Protein AF-A0A9W6ZQ63-F1 (afdb_monomer)

pLDDT: mean 90.58, std 13.17, range [37.88, 98.62]

Sequence (124 aa):
MSRPGLPPIRLSCFGGKLEAHDTSPESGLLRELNEELNWQPNCAPTRAVDLYVDNELIAYFYSSADASPSTDFTYESDRGRHGEWMHLDDALKDERTSNWHKSVLEVWKSGGDRADYVTPPENT

Radius of gyration: 15.57 Å; Cα contacts (8 Å, |Δi|>4): 149; chains: 1; bounding box: 33×44×45 Å

Secondary structure (DSSP, 8-state):
-PPTTSPPP-B--S--PPPTT-SSHHHHHHHHHHHHHS---SSPPEEEEEEEETTEEEEEEEE-SS--TTS-----GGGT-------HHHHHH-TTB-HHHHHHHHHHHHT-SEEEE-PPPP--

Organism: NCBI:txid1606541

Structure (mmCIF, N/CA/C/O backbone):
data_AF-A0A9W6ZQ63-F1
#
_entry.id   AF-A0A9W6ZQ63-F1
#
loop_
_atom_site.group_PDB
_atom_site.id
_atom_site.type_symbol
_atom_site.label_atom_id
_atom_site.label_alt_id
_atom_site.label_comp_id
_atom_site.label_asym_id
_atom_site.label_entity_id
_atom_site.label_seq_id
_atom_site.pdbx_PDB_ins_code
_atom_site.Cartn_x
_atom_site.Cartn_y
_atom_site.Cartn_z
_atom_site.occupancy
_atom_site.B_iso_or_equiv
_atom_site.auth_seq_id
_atom_site.auth_comp_id
_atom_site.auth_asym_id
_atom_site.auth_atom_id
_atom_site.pdbx_PDB_model_num
ATOM 1 N N . MET A 1 1 ? 3.738 -29.730 -0.605 1.00 37.88 1 MET A N 1
ATOM 2 C CA . MET A 1 1 ? 4.148 -30.284 0.705 1.00 37.88 1 MET A CA 1
ATOM 3 C C . MET A 1 1 ? 4.469 -29.116 1.621 1.00 37.88 1 MET A C 1
ATOM 5 O O . MET A 1 1 ? 5.432 -28.410 1.352 1.00 37.88 1 MET A O 1
ATOM 9 N N . SER A 1 2 ? 3.648 -28.869 2.639 1.00 40.47 2 SER A N 1
ATOM 10 C CA . SER A 1 2 ? 3.888 -27.804 3.619 1.00 40.47 2 SER A CA 1
ATOM 11 C C . SER A 1 2 ? 4.990 -28.247 4.581 1.00 40.47 2 SER A C 1
ATOM 13 O O . SER A 1 2 ? 4.891 -29.324 5.167 1.00 40.47 2 SER A O 1
ATOM 15 N N . ARG A 1 3 ? 6.063 -27.460 4.716 1.00 41.31 3 ARG A N 1
ATOM 16 C CA . ARG A 1 3 ? 7.117 -27.721 5.706 1.00 41.31 3 ARG A CA 1
ATOM 17 C C . ARG A 1 3 ? 6.586 -27.340 7.098 1.00 41.31 3 ARG A C 1
ATOM 19 O O . ARG A 1 3 ? 6.215 -26.181 7.276 1.00 41.31 3 ARG A O 1
ATOM 26 N N . PRO A 1 4 ? 6.522 -28.263 8.072 1.00 44.94 4 PRO A N 1
ATOM 27 C CA . PRO A 1 4 ? 6.096 -27.926 9.427 1.00 44.94 4 PRO A CA 1
ATOM 28 C C . PRO A 1 4 ? 7.132 -27.016 10.108 1.00 44.94 4 PRO A C 1
ATOM 30 O O . PRO A 1 4 ? 8.329 -27.288 10.036 1.00 44.94 4 PRO A O 1
ATOM 33 N N . GLY A 1 5 ? 6.668 -25.950 10.769 1.00 58.00 5 GLY A N 1
ATOM 34 C CA . GLY A 1 5 ? 7.483 -25.108 11.658 1.00 58.00 5 GLY A CA 1
ATOM 35 C C . GLY A 1 5 ? 7.842 -23.705 11.155 1.00 58.00 5 GLY A C 1
ATOM 36 O O . GLY A 1 5 ? 8.449 -22.951 11.909 1.00 58.00 5 GLY A O 1
ATOM 37 N N . LEU A 1 6 ? 7.465 -23.323 9.931 1.00 53.16 6 LEU A N 1
ATOM 38 C CA . LEU A 1 6 ? 7.564 -21.922 9.508 1.00 53.16 6 LEU A CA 1
ATOM 39 C C . LEU A 1 6 ? 6.304 -21.159 9.939 1.00 53.16 6 LEU A C 1
ATOM 41 O O . LEU A 1 6 ? 5.205 -21.710 9.820 1.00 53.16 6 LEU A O 1
ATOM 45 N N . PRO A 1 7 ? 6.439 -19.917 10.443 1.00 57.84 7 PRO A N 1
ATOM 46 C CA . PRO A 1 7 ? 5.282 -19.081 10.720 1.00 57.84 7 PRO A CA 1
ATOM 47 C C . PRO A 1 7 ? 4.435 -18.933 9.446 1.00 57.84 7 PRO A C 1
ATOM 49 O O . PRO A 1 7 ? 4.981 -18.959 8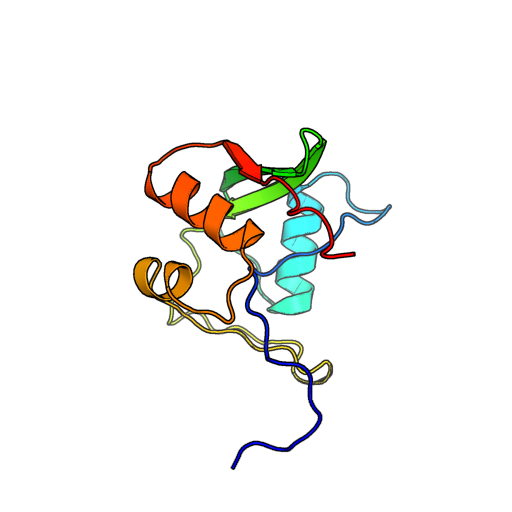.338 1.00 57.84 7 PRO A O 1
ATOM 52 N N . PRO A 1 8 ? 3.104 -18.808 9.581 1.00 67.62 8 PRO A N 1
ATOM 53 C CA . PRO A 1 8 ? 2.236 -18.626 8.429 1.00 67.62 8 PRO A CA 1
ATOM 54 C C . PRO A 1 8 ? 2.675 -17.390 7.641 1.00 67.62 8 PRO A C 1
ATOM 56 O O . PRO A 1 8 ? 2.975 -16.348 8.227 1.00 67.62 8 PRO A O 1
ATOM 59 N N . ILE A 1 9 ? 2.708 -17.515 6.313 1.00 79.50 9 ILE A N 1
ATOM 60 C CA . ILE A 1 9 ? 2.988 -16.392 5.417 1.00 79.50 9 ILE A CA 1
ATOM 61 C C . ILE A 1 9 ? 1.930 -15.319 5.683 1.00 79.50 9 ILE A C 1
ATOM 63 O O . ILE A 1 9 ? 0.731 -15.597 5.627 1.00 79.50 9 ILE A O 1
ATOM 67 N N . ARG A 1 10 ? 2.380 -14.105 5.998 1.00 88.25 10 ARG A N 1
ATOM 68 C CA . ARG A 1 10 ? 1.531 -12.921 6.137 1.00 88.25 10 ARG A CA 1
ATOM 69 C C . ARG A 1 10 ? 1.736 -12.037 4.919 1.00 88.25 10 ARG A C 1
ATOM 71 O O . ARG A 1 10 ? 2.875 -11.814 4.523 1.00 88.25 10 ARG A O 1
ATOM 78 N N . LEU A 1 11 ? 0.639 -11.551 4.351 1.00 91.94 11 LEU A N 1
ATOM 79 C CA . LEU A 1 11 ? 0.657 -10.590 3.257 1.00 91.94 11 LEU A CA 1
ATOM 80 C C . LEU A 1 11 ? 0.510 -9.172 3.813 1.00 91.94 11 LEU A C 1
ATOM 82 O O . LEU A 1 11 ? -0.339 -8.910 4.672 1.00 91.94 11 LEU A O 1
ATOM 86 N N . SER A 1 12 ? 1.337 -8.275 3.291 1.00 92.25 12 SER A N 1
ATOM 87 C CA . SER A 1 12 ? 1.316 -6.833 3.525 1.00 92.25 12 SER A CA 1
ATOM 88 C C . SER A 1 12 ? 1.613 -6.106 2.217 1.00 92.25 12 SER A C 1
ATOM 90 O O . SER A 1 12 ? 2.140 -6.699 1.275 1.00 92.25 12 SER A O 1
ATOM 92 N N . CYS A 1 13 ? 1.287 -4.819 2.159 1.00 94.38 13 CYS A N 1
ATOM 93 C CA . CYS A 1 13 ? 1.792 -3.950 1.105 1.00 94.38 13 CYS A CA 1
ATOM 94 C C . CYS A 1 13 ? 3.312 -3.766 1.263 1.00 94.38 13 CYS A C 1
ATOM 96 O O . CYS A 1 13 ? 3.844 -3.917 2.366 1.00 94.38 13 CYS A O 1
ATOM 98 N N . PHE A 1 14 ? 3.991 -3.443 0.161 1.00 94.12 14 PHE A N 1
ATOM 99 C CA . PHE A 1 14 ? 5.403 -3.051 0.170 1.00 94.12 14 PHE A CA 1
ATOM 100 C C . PHE A 1 14 ? 5.592 -1.698 0.853 1.00 94.12 14 PHE A C 1
ATOM 102 O O . PHE A 1 14 ? 4.717 -0.829 0.763 1.00 94.12 14 PHE A O 1
ATOM 109 N N . GLY A 1 15 ? 6.736 -1.527 1.510 1.00 94.06 15 GLY A N 1
ATOM 110 C CA . GLY A 1 15 ? 7.053 -0.343 2.297 1.00 94.06 15 GLY A CA 1
ATOM 111 C C . GLY A 1 15 ? 7.599 -0.674 3.683 1.00 94.06 15 GLY A C 1
ATOM 112 O O . GLY A 1 15 ? 7.564 -1.810 4.157 1.00 94.06 15 GLY A O 1
ATOM 113 N N . GLY A 1 16 ? 8.059 0.366 4.371 1.00 94.06 16 GLY A N 1
ATOM 114 C CA . GLY A 1 16 ? 8.769 0.218 5.631 1.00 94.06 16 GLY A CA 1
ATOM 115 C C . GLY A 1 16 ? 8.708 1.456 6.510 1.00 94.06 16 GLY A C 1
ATOM 116 O O . GLY A 1 16 ? 7.879 2.352 6.335 1.00 94.06 16 GLY A O 1
ATOM 117 N N . LYS A 1 17 ? 9.568 1.465 7.528 1.00 96.25 17 LYS A N 1
ATOM 118 C CA . LYS A 1 17 ? 9.673 2.586 8.464 1.00 96.25 17 LYS A CA 1
ATOM 119 C C . LYS A 1 17 ? 10.472 3.709 7.821 1.00 96.25 17 LYS A C 1
ATOM 121 O O . LYS A 1 17 ? 11.413 3.456 7.079 1.00 96.25 17 LYS A O 1
ATOM 126 N N . LEU A 1 18 ? 10.141 4.943 8.190 1.00 96.56 18 LEU A N 1
ATOM 127 C CA . LEU A 1 18 ? 11.001 6.073 7.868 1.00 96.56 18 LEU A CA 1
ATOM 128 C C . LEU A 1 18 ? 12.322 5.951 8.622 1.00 96.56 18 LEU A C 1
ATOM 130 O O . LEU A 1 18 ? 12.349 5.658 9.822 1.00 96.56 18 LEU A O 1
ATOM 134 N N . GLU A 1 19 ? 13.404 6.206 7.907 1.00 97.00 19 GLU A N 1
ATOM 135 C CA . GLU A 1 19 ? 14.748 6.276 8.444 1.00 97.00 19 GLU A CA 1
ATOM 136 C C . GLU A 1 19 ? 15.174 7.724 8.694 1.00 97.00 19 GLU A C 1
ATOM 138 O O . GLU A 1 19 ? 14.606 8.674 8.165 1.00 97.00 19 GLU A O 1
ATOM 143 N N . ALA A 1 20 ? 16.219 7.914 9.506 1.00 96.94 20 ALA A N 1
ATOM 144 C CA . ALA A 1 20 ? 16.692 9.247 9.896 1.00 96.94 20 ALA A CA 1
ATOM 145 C C . ALA A 1 20 ? 17.170 10.112 8.714 1.00 96.94 20 ALA A C 1
ATOM 147 O O . ALA A 1 20 ? 17.277 11.329 8.850 1.00 96.94 20 ALA A O 1
ATOM 148 N N . HIS A 1 21 ? 17.504 9.480 7.588 1.00 95.44 21 HIS A N 1
ATOM 149 C CA . HIS A 1 21 ? 17.945 10.155 6.374 1.00 95.44 21 HIS A CA 1
ATOM 150 C C . HIS A 1 21 ? 16.801 10.423 5.382 1.00 95.44 21 HIS A C 1
ATOM 152 O O . HIS A 1 21 ? 17.025 11.117 4.389 1.00 95.44 21 HIS A O 1
ATOM 158 N N . ASP A 1 22 ? 15.593 9.912 5.643 1.00 97.00 22 ASP A N 1
ATOM 159 C CA . ASP A 1 22 ? 14.414 10.214 4.839 1.00 97.00 22 ASP A CA 1
ATOM 160 C C . ASP A 1 22 ? 13.964 11.654 5.125 1.00 97.00 22 ASP A C 1
ATOM 162 O O . ASP A 1 22 ? 13.775 12.062 6.273 1.00 97.00 22 ASP A O 1
ATOM 166 N N . THR A 1 23 ? 13.805 12.455 4.073 1.00 96.94 23 THR A N 1
ATOM 167 C CA . THR A 1 23 ? 13.415 13.868 4.184 1.00 96.94 23 THR A CA 1
ATOM 168 C C . THR A 1 23 ? 11.902 14.057 4.196 1.00 96.94 23 THR A C 1
ATOM 170 O O . THR A 1 23 ? 11.421 15.100 4.645 1.00 96.94 23 THR A O 1
ATOM 173 N N . SER A 1 24 ? 11.144 13.061 3.731 1.00 96.44 24 SER A N 1
ATOM 174 C CA . SER A 1 24 ? 9.686 13.016 3.806 1.00 96.44 24 SER A CA 1
ATOM 175 C C . SER A 1 24 ? 9.167 11.569 3.783 1.00 96.44 24 SER A C 1
ATOM 177 O O . SER A 1 24 ? 9.913 10.643 3.452 1.00 96.44 24 SER A O 1
ATOM 179 N N . PRO A 1 25 ? 7.879 11.335 4.096 1.00 96.94 25 PRO A N 1
ATOM 180 C CA . PRO A 1 25 ? 7.261 10.027 3.904 1.00 96.94 25 PRO A CA 1
ATOM 181 C C . PRO A 1 25 ? 7.390 9.476 2.478 1.00 96.94 25 PRO A C 1
ATOM 183 O O . PRO A 1 25 ? 7.611 8.284 2.289 1.00 96.94 25 PRO A O 1
ATOM 186 N N . GLU A 1 26 ? 7.287 10.344 1.475 1.00 96.88 26 GLU A N 1
ATOM 187 C CA . GLU A 1 26 ? 7.430 9.993 0.065 1.00 96.88 26 GLU A CA 1
ATOM 188 C C . GLU A 1 26 ? 8.864 9.583 -0.278 1.00 96.88 26 GLU A C 1
ATOM 190 O O . GLU A 1 26 ? 9.049 8.642 -1.048 1.00 96.88 26 GLU A O 1
ATOM 195 N N . SER A 1 27 ? 9.886 10.231 0.300 1.00 96.62 27 SER A N 1
ATOM 196 C CA . SER A 1 27 ? 11.274 9.803 0.078 1.00 96.62 27 SER A CA 1
ATOM 197 C C . SER A 1 27 ? 11.523 8.412 0.660 1.00 96.62 27 SER A C 1
ATOM 199 O O . SER A 1 27 ? 12.135 7.583 -0.010 1.00 96.62 27 SER A O 1
ATOM 201 N N . GLY A 1 28 ? 10.987 8.144 1.857 1.00 97.75 28 GLY A N 1
ATOM 202 C CA . GLY A 1 28 ? 11.050 6.820 2.477 1.00 97.75 28 GLY A CA 1
ATOM 203 C C . GLY A 1 28 ? 10.332 5.762 1.643 1.00 97.75 28 GLY A C 1
ATOM 204 O O . GLY A 1 28 ? 10.893 4.703 1.385 1.00 97.75 28 GLY A O 1
ATOM 205 N N . LEU A 1 29 ? 9.138 6.069 1.122 1.00 97.62 29 LEU A N 1
ATO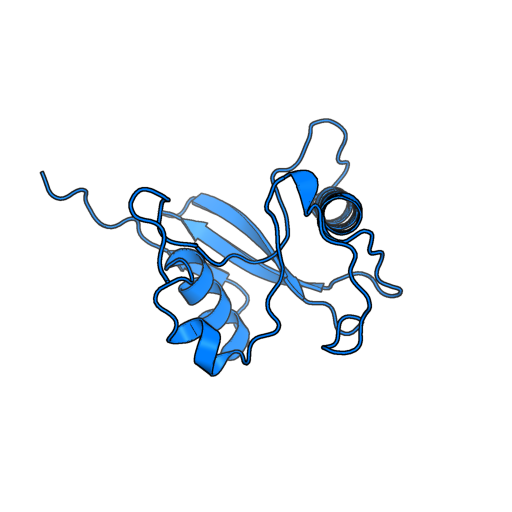M 206 C CA . LEU A 1 29 ? 8.431 5.175 0.201 1.00 97.62 29 LEU A CA 1
ATOM 207 C C . LEU A 1 29 ? 9.277 4.848 -1.037 1.00 97.62 29 LEU A C 1
ATOM 209 O O . LEU A 1 29 ? 9.405 3.682 -1.393 1.00 97.62 29 LEU A O 1
ATOM 213 N N . LEU A 1 30 ? 9.846 5.854 -1.706 1.00 97.00 30 LEU A N 1
ATOM 214 C CA . LEU A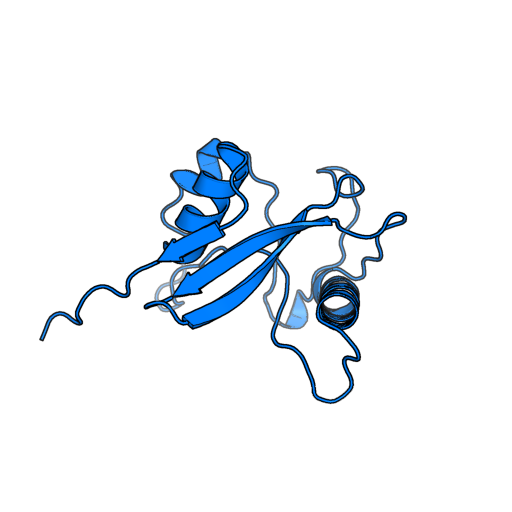 1 30 ? 10.641 5.636 -2.920 1.00 97.00 30 LEU A CA 1
ATOM 215 C C . LEU A 1 30 ? 11.909 4.819 -2.644 1.00 97.00 30 LEU A C 1
ATOM 217 O O . LEU A 1 30 ? 12.281 3.988 -3.473 1.00 97.00 30 LEU A O 1
ATOM 221 N N . ARG A 1 31 ? 12.547 5.018 -1.483 1.00 97.19 31 ARG A N 1
ATOM 222 C CA . ARG A 1 31 ? 13.669 4.188 -1.029 1.00 97.19 31 ARG A CA 1
ATOM 223 C C . ARG A 1 31 ? 13.239 2.733 -0.852 1.00 97.19 31 ARG A C 1
ATOM 225 O O . ARG A 1 31 ? 13.856 1.860 -1.450 1.00 97.19 31 ARG A O 1
ATOM 232 N N . GLU A 1 32 ? 12.168 2.481 -0.103 1.00 96.44 32 GLU A N 1
ATOM 233 C CA . GLU A 1 32 ? 11.660 1.124 0.153 1.00 96.44 32 GLU A CA 1
ATOM 234 C C . GLU A 1 32 ? 11.241 0.419 -1.146 1.00 96.44 32 GLU A C 1
ATOM 236 O O . GLU A 1 32 ? 11.590 -0.735 -1.358 1.00 96.44 32 GLU A O 1
ATOM 241 N N . LEU A 1 33 ? 10.566 1.108 -2.075 1.00 95.62 33 LEU A N 1
ATOM 242 C CA . LEU A 1 33 ? 10.232 0.535 -3.387 1.00 95.62 33 LEU A CA 1
ATOM 243 C C . LEU A 1 33 ? 11.493 0.152 -4.179 1.00 95.62 33 LEU A C 1
ATOM 245 O O . LEU A 1 33 ? 11.531 -0.893 -4.829 1.00 95.62 33 LEU A O 1
ATOM 249 N N . ASN A 1 34 ? 12.549 0.962 -4.105 1.00 95.19 34 ASN A N 1
ATOM 250 C CA . ASN A 1 34 ? 13.816 0.644 -4.749 1.00 95.19 34 ASN A CA 1
ATOM 251 C C . ASN A 1 34 ? 14.533 -0.534 -4.063 1.00 95.19 34 ASN A C 1
ATOM 253 O O . ASN A 1 34 ? 15.089 -1.385 -4.745 1.00 95.19 34 ASN A O 1
ATOM 257 N N . GLU A 1 35 ? 14.526 -0.606 -2.735 1.00 93.75 35 GLU A N 1
ATOM 258 C CA . GLU A 1 35 ? 15.172 -1.684 -1.974 1.00 93.75 35 GLU A CA 1
ATOM 259 C C . GLU A 1 35 ? 14.431 -3.019 -2.113 1.00 93.75 35 GLU A C 1
ATOM 261 O O . GLU A 1 35 ? 15.053 -4.045 -2.380 1.00 93.75 35 GLU A O 1
ATOM 266 N N . GLU A 1 36 ? 13.105 -3.010 -1.967 1.00 94.19 36 GLU A N 1
ATOM 267 C CA . GLU A 1 36 ? 12.284 -4.222 -1.910 1.00 94.19 36 GLU A CA 1
ATOM 268 C C . GLU A 1 36 ? 11.916 -4.774 -3.290 1.00 94.19 36 GLU A C 1
ATOM 270 O O . GLU A 1 36 ? 11.691 -5.981 -3.412 1.00 94.19 36 GLU A O 1
ATOM 275 N N . LEU A 1 37 ? 11.819 -3.907 -4.307 1.00 94.50 37 LEU A N 1
ATOM 276 C CA . LEU A 1 37 ? 11.321 -4.252 -5.646 1.00 94.50 37 LEU A CA 1
ATOM 277 C C . LEU A 1 37 ? 12.307 -3.936 -6.777 1.00 94.50 37 LEU A C 1
ATOM 279 O O . LEU A 1 37 ? 12.007 -4.257 -7.933 1.00 94.50 37 LEU A O 1
ATOM 283 N N . ASN A 1 38 ? 13.438 -3.278 -6.480 1.00 94.88 38 ASN A N 1
ATOM 284 C CA . ASN A 1 38 ? 14.318 -2.672 -7.486 1.00 94.88 38 ASN A CA 1
ATOM 285 C C . ASN A 1 38 ? 13.533 -1.794 -8.475 1.00 94.88 38 ASN A C 1
ATOM 287 O O . ASN A 1 38 ? 13.746 -1.842 -9.688 1.00 94.88 38 ASN A O 1
ATOM 291 N N . TRP A 1 39 ? 12.559 -1.044 -7.955 1.00 95.50 39 TRP A N 1
ATOM 292 C CA . TRP A 1 39 ? 11.601 -0.321 -8.774 1.00 95.50 39 TRP A CA 1
ATOM 293 C C . TRP A 1 39 ? 11.526 1.156 -8.419 1.00 95.50 39 TRP A C 1
ATOM 295 O O . TRP A 1 39 ? 11.495 1.541 -7.253 1.00 95.50 39 TRP A O 1
ATOM 305 N N . GLN A 1 40 ? 11.428 1.976 -9.463 1.00 95.06 40 GLN A N 1
ATOM 306 C CA . GLN A 1 40 ? 11.157 3.401 -9.366 1.00 95.06 40 GLN A CA 1
ATOM 307 C C . GLN A 1 40 ? 9.973 3.728 -10.281 1.00 95.06 40 GLN A C 1
ATOM 309 O O . GLN A 1 40 ? 10.036 3.438 -11.480 1.00 95.06 40 GLN A O 1
ATOM 314 N N . PRO A 1 41 ? 8.883 4.300 -9.747 1.00 94.25 41 PRO A N 1
ATOM 315 C CA . PRO A 1 41 ? 7.756 4.709 -10.569 1.00 94.25 41 PRO A CA 1
ATOM 316 C C . PRO A 1 41 ? 8.126 5.932 -11.426 1.00 94.25 41 PRO A C 1
ATOM 318 O O . PRO A 1 41 ? 8.938 6.766 -11.023 1.00 94.25 41 PRO A O 1
ATOM 321 N N . ASN A 1 42 ? 7.512 6.062 -12.603 1.00 94.19 42 ASN A N 1
ATOM 322 C CA . ASN A 1 42 ? 7.718 7.213 -13.490 1.00 94.19 42 ASN A CA 1
ATOM 323 C C . ASN A 1 42 ? 6.963 8.454 -12.988 1.00 94.19 42 ASN A C 1
ATOM 325 O O . ASN A 1 42 ? 7.386 9.591 -13.202 1.00 94.19 42 ASN A O 1
ATOM 329 N N . CYS A 1 43 ? 5.828 8.236 -12.334 1.00 93.38 43 CYS A N 1
ATOM 330 C CA . CYS A 1 43 ? 4.991 9.223 -11.682 1.00 93.38 43 CYS A CA 1
ATOM 331 C C . CYS A 1 43 ? 5.016 9.008 -10.168 1.00 93.38 43 CYS A C 1
ATOM 333 O O . CYS A 1 43 ? 5.040 7.883 -9.675 1.00 93.38 43 CYS A O 1
ATOM 335 N N . ALA A 1 44 ? 4.980 10.103 -9.410 1.00 92.12 44 ALA A N 1
ATOM 336 C CA . ALA A 1 44 ? 4.957 10.021 -7.956 1.00 92.12 44 ALA A CA 1
ATOM 337 C C . ALA A 1 44 ? 3.712 9.243 -7.473 1.00 92.12 44 ALA A C 1
ATOM 339 O O . ALA A 1 44 ? 2.596 9.573 -7.895 1.00 92.12 44 ALA A O 1
ATOM 340 N N . PRO A 1 45 ? 3.869 8.242 -6.585 1.00 96.69 45 PRO A N 1
ATOM 341 C CA . PRO A 1 45 ? 2.736 7.603 -5.931 1.00 96.69 45 PRO A CA 1
ATOM 342 C C . PRO A 1 45 ? 1.878 8.629 -5.186 1.00 96.69 45 PRO A C 1
ATOM 344 O O . PRO A 1 45 ? 2.386 9.579 -4.591 1.00 96.69 45 PRO A O 1
ATOM 347 N N . THR A 1 46 ? 0.564 8.431 -5.197 1.00 96.81 46 THR A N 1
ATOM 348 C CA . THR A 1 46 ? -0.393 9.319 -4.528 1.00 96.81 46 THR A CA 1
ATOM 349 C C . THR A 1 46 ? -0.749 8.759 -3.160 1.00 96.81 46 THR A C 1
ATOM 351 O O . THR A 1 46 ? -1.137 7.592 -3.061 1.00 96.81 46 THR A O 1
ATOM 354 N N . ARG A 1 47 ? -0.644 9.585 -2.112 1.00 97.69 47 ARG A N 1
ATOM 355 C CA . ARG A 1 47 ? -1.105 9.235 -0.763 1.00 97.69 47 ARG A CA 1
ATOM 356 C C . ARG A 1 47 ? -2.602 8.947 -0.805 1.00 97.69 47 ARG A C 1
ATOM 358 O O . ARG A 1 47 ? -3.380 9.793 -1.234 1.00 97.69 47 ARG A O 1
ATOM 365 N N . ALA A 1 48 ? -2.967 7.730 -0.427 1.00 97.81 48 ALA A N 1
ATOM 366 C CA . ALA A 1 48 ? -4.298 7.176 -0.615 1.00 97.81 48 ALA A CA 1
ATOM 367 C C . ALA A 1 48 ? -5.066 7.080 0.703 1.00 97.81 48 ALA A C 1
ATOM 369 O O . ALA A 1 48 ? -6.195 7.547 0.768 1.00 97.81 48 ALA A O 1
ATOM 370 N N . VAL A 1 49 ? -4.465 6.482 1.737 1.00 98.62 49 VAL A N 1
ATOM 371 C CA . VAL A 1 49 ? -5.128 6.253 3.027 1.00 98.62 49 VAL A CA 1
ATOM 372 C C . VAL A 1 49 ? -4.140 6.436 4.172 1.00 98.62 49 VAL A C 1
ATOM 374 O O . VAL A 1 49 ? -3.043 5.878 4.153 1.00 98.62 49 VAL A O 1
ATOM 377 N N . ASP A 1 50 ? -4.557 7.158 5.201 1.00 98.62 50 ASP A N 1
ATOM 378 C CA . ASP A 1 50 ? -3.852 7.255 6.471 1.00 98.62 50 ASP A CA 1
ATOM 379 C C . ASP A 1 50 ? -4.381 6.205 7.437 1.00 98.62 50 ASP A C 1
ATOM 381 O O . ASP A 1 50 ? -5.586 6.130 7.686 1.00 98.62 50 ASP A O 1
ATOM 385 N N . LEU A 1 51 ? -3.484 5.404 8.005 1.00 98.38 51 LEU A N 1
ATOM 386 C CA . LEU A 1 51 ? -3.848 4.413 9.002 1.00 98.38 51 LEU A CA 1
ATOM 387 C C . LEU A 1 51 ? -3.612 4.933 10.412 1.00 98.38 51 LEU A C 1
ATOM 389 O O . LEU A 1 51 ? -2.477 5.217 10.810 1.00 98.38 51 LEU A O 1
ATOM 393 N N . TYR A 1 52 ? -4.681 4.895 11.192 1.00 98.31 52 TYR A N 1
ATOM 394 C CA . TYR A 1 52 ? -4.669 5.095 12.624 1.00 98.31 52 TYR A CA 1
ATOM 395 C C . TYR A 1 52 ? -4.859 3.758 13.341 1.00 98.31 52 TYR A C 1
ATOM 397 O O . TYR A 1 52 ? -5.776 3.003 13.021 1.00 98.31 52 TYR A O 1
ATOM 405 N N . VAL A 1 53 ? -4.009 3.465 14.322 1.00 96.44 53 VAL A N 1
ATOM 406 C CA . VAL A 1 53 ? -4.172 2.332 15.240 1.00 96.44 53 VAL A CA 1
ATOM 407 C C . VAL A 1 53 ? -4.369 2.889 16.636 1.00 96.44 53 VAL A C 1
ATOM 409 O O . VAL A 1 53 ? -3.542 3.665 17.101 1.00 96.44 53 VAL A O 1
ATOM 412 N N . ASP A 1 54 ? -5.481 2.541 17.280 1.00 96.69 54 ASP A N 1
ATOM 413 C CA . ASP A 1 54 ? -5.822 3.030 18.623 1.00 96.69 54 ASP A CA 1
ATOM 414 C C . ASP A 1 54 ? -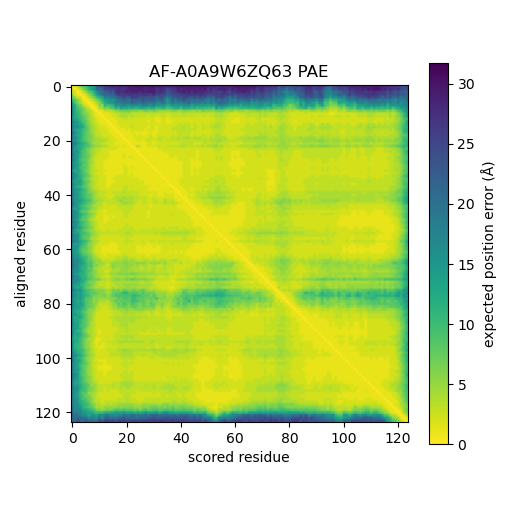5.734 4.573 18.734 1.00 96.69 54 ASP A C 1
ATOM 416 O O . ASP A 1 54 ? -5.262 5.133 19.721 1.00 96.69 54 ASP A O 1
ATOM 420 N N . ASN A 1 55 ? -6.231 5.264 17.696 1.00 95.69 55 ASN A N 1
ATOM 421 C CA . ASN A 1 55 ? -6.203 6.723 17.489 1.00 95.69 55 ASN A CA 1
ATOM 422 C C . ASN A 1 55 ? -4.820 7.357 17.250 1.00 95.69 55 ASN A C 1
ATOM 424 O O . ASN A 1 55 ? -4.735 8.581 17.129 1.00 95.69 55 ASN A O 1
ATOM 428 N N . GLU A 1 56 ? -3.757 6.570 17.114 1.00 97.69 56 GLU A N 1
ATOM 429 C CA . GLU A 1 56 ? -2.432 7.060 16.735 1.00 97.69 56 GLU A CA 1
ATOM 430 C C . GLU A 1 56 ? -2.170 6.829 15.249 1.00 97.69 56 GLU A C 1
ATOM 432 O O . GLU A 1 56 ? -2.435 5.754 14.725 1.00 97.69 56 GLU A O 1
ATOM 437 N N . LEU A 1 57 ? -1.637 7.831 14.554 1.00 97.44 57 LEU A N 1
ATOM 438 C CA . LEU A 1 57 ? -1.242 7.702 13.152 1.00 97.44 57 LEU A CA 1
ATOM 439 C C . LEU A 1 57 ? 0.018 6.839 13.045 1.00 97.44 57 LEU A C 1
ATOM 441 O O . LEU A 1 57 ? 1.086 7.257 13.493 1.00 97.44 57 LEU A O 1
ATOM 445 N N . ILE A 1 58 ? -0.099 5.663 12.430 1.00 96.50 58 ILE A N 1
ATOM 446 C CA . ILE A 1 58 ? 0.999 4.687 12.355 1.00 96.50 58 ILE A CA 1
ATOM 447 C C . ILE A 1 58 ? 1.605 4.592 10.954 1.00 96.50 58 ILE A C 1
ATOM 449 O O . ILE A 1 58 ? 2.803 4.338 10.830 1.00 96.50 58 ILE A O 1
ATOM 453 N N . ALA A 1 59 ? 0.813 4.779 9.894 1.00 97.62 59 ALA A N 1
ATOM 454 C CA . ALA A 1 59 ? 1.301 4.610 8.528 1.00 97.62 59 ALA A CA 1
ATOM 455 C C . ALA A 1 59 ? 0.542 5.460 7.503 1.00 97.62 59 ALA A C 1
ATOM 457 O O . ALA A 1 59 ? -0.649 5.728 7.648 1.00 97.62 59 ALA A O 1
ATOM 458 N N . TYR A 1 60 ? 1.246 5.809 6.428 1.00 98.38 60 TYR A N 1
ATOM 459 C CA . TYR A 1 60 ? 0.687 6.412 5.223 1.00 98.38 60 TYR A CA 1
ATOM 460 C C . TYR A 1 60 ? 0.723 5.382 4.097 1.00 98.38 60 TYR A C 1
ATOM 462 O O . TYR A 1 60 ? 1.794 4.873 3.765 1.00 98.38 60 TYR A O 1
ATOM 470 N N . PHE A 1 61 ? -0.425 5.087 3.497 1.00 98.19 61 PHE A N 1
ATOM 471 C CA . PHE A 1 61 ? -0.523 4.203 2.342 1.00 98.19 61 PHE A CA 1
ATOM 472 C C . PHE A 1 61 ? -0.604 5.013 1.060 1.00 98.19 61 PHE A C 1
ATOM 474 O O . PHE A 1 61 ? -1.279 6.040 0.990 1.00 98.19 61 PHE A O 1
ATOM 481 N N . TYR A 1 62 ? 0.064 4.514 0.028 1.00 98.06 62 TYR A N 1
ATOM 482 C CA . TYR A 1 62 ? 0.147 5.151 -1.276 1.00 98.06 62 TYR A CA 1
ATOM 483 C C . TYR A 1 62 ? -0.350 4.202 -2.357 1.00 98.06 62 TYR A C 1
ATOM 485 O O . TYR A 1 62 ? -0.255 2.982 -2.236 1.00 98.06 62 TYR A O 1
ATOM 493 N N . SER A 1 63 ? -0.854 4.784 -3.437 1.00 96.19 63 SER A N 1
ATOM 494 C CA . SER A 1 63 ? -1.234 4.075 -4.653 1.00 96.19 63 SER A CA 1
ATOM 495 C C . SE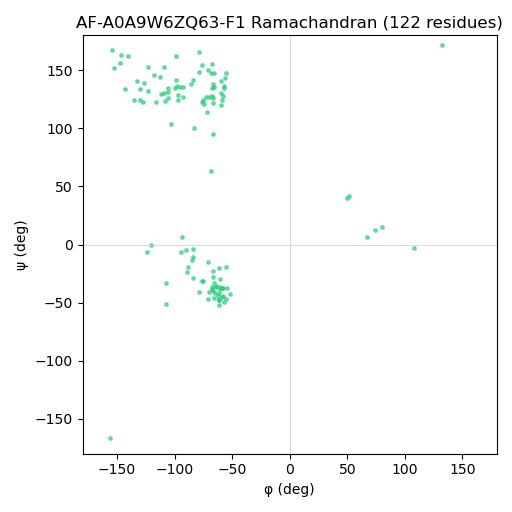R A 1 63 ? -0.384 4.562 -5.822 1.00 96.19 63 SER A C 1
ATOM 497 O O . SER A 1 63 ? -0.013 5.735 -5.889 1.00 96.19 63 SER A O 1
ATOM 499 N N . SER A 1 64 ? -0.065 3.660 -6.747 1.00 95.12 64 SER A N 1
ATOM 500 C CA . SER A 1 64 ? 0.626 4.001 -7.989 1.00 95.12 64 SER A CA 1
ATOM 501 C C . SER A 1 64 ? -0.116 3.403 -9.175 1.00 95.12 64 SER A C 1
ATOM 503 O O . SER A 1 64 ? -0.489 2.231 -9.148 1.00 95.12 64 SER A O 1
ATOM 505 N N . ALA A 1 65 ? -0.319 4.217 -10.210 1.00 92.50 65 ALA A N 1
ATOM 506 C CA . ALA A 1 65 ? -0.894 3.785 -11.482 1.00 92.50 65 ALA A CA 1
ATOM 507 C C . ALA A 1 65 ? 0.154 3.172 -12.432 1.00 92.50 65 ALA A C 1
ATOM 509 O O . ALA A 1 65 ? -0.214 2.580 -13.443 1.00 92.50 65 ALA A O 1
ATOM 510 N N . ASP A 1 66 ? 1.444 3.294 -12.104 1.00 92.56 66 ASP A N 1
ATOM 511 C CA . ASP A 1 66 ? 2.553 2.824 -12.946 1.00 92.56 66 ASP A CA 1
ATOM 512 C C . ASP A 1 66 ? 2.884 1.342 -12.738 1.00 92.56 66 ASP A C 1
ATOM 514 O O . ASP A 1 66 ? 3.645 0.746 -13.506 1.00 92.56 66 ASP A O 1
ATOM 518 N N . ALA A 1 67 ? 2.345 0.743 -11.677 1.00 92.12 67 ALA A N 1
ATOM 519 C CA . ALA A 1 67 ? 2.542 -0.659 -11.359 1.00 92.12 67 ALA A CA 1
ATOM 520 C C . ALA A 1 67 ? 1.411 -1.506 -11.965 1.00 92.12 67 ALA A C 1
ATOM 522 O O . ALA A 1 67 ? 0.232 -1.171 -11.865 1.00 92.12 67 ALA A O 1
ATOM 523 N N . SER A 1 68 ? 1.769 -2.633 -12.575 1.00 91.94 68 SER A N 1
ATOM 524 C CA . SER A 1 68 ? 0.836 -3.570 -13.206 1.00 91.94 68 SER A CA 1
ATOM 525 C C . SER A 1 68 ? 1.340 -5.010 -13.071 1.00 91.94 68 SER A C 1
ATOM 527 O O . SER A 1 68 ? 2.539 -5.205 -12.883 1.00 91.94 68 SER A O 1
ATOM 529 N N . PRO A 1 69 ? 0.494 -6.037 -13.275 1.00 92.19 69 PRO A N 1
ATOM 530 C CA . PRO A 1 69 ? 0.945 -7.433 -13.292 1.00 92.19 69 PRO A CA 1
ATOM 531 C C . PRO A 1 69 ? 2.064 -7.749 -14.298 1.00 92.19 69 PRO A C 1
ATOM 533 O O . PRO A 1 69 ? 2.739 -8.763 -14.160 1.00 92.19 69 PRO A O 1
ATOM 536 N N . SER A 1 70 ? 2.257 -6.900 -15.312 1.00 91.38 70 SER A N 1
ATOM 537 C CA . SER A 1 70 ? 3.360 -6.989 -16.277 1.00 91.38 70 SER A CA 1
ATOM 538 C C . SER A 1 70 ? 4.624 -6.224 -15.871 1.00 91.38 70 SER A C 1
ATOM 540 O O . SER A 1 70 ? 5.612 -6.274 -16.599 1.00 91.38 70 SER A O 1
ATOM 542 N N . THR A 1 71 ? 4.601 -5.486 -14.762 1.00 91.94 71 THR A N 1
ATOM 543 C CA . THR A 1 71 ? 5.771 -4.769 -14.252 1.00 91.94 71 THR A CA 1
ATOM 544 C C . THR A 1 71 ? 6.784 -5.774 -13.717 1.00 91.94 71 THR A C 1
ATOM 546 O O . THR A 1 71 ? 6.450 -6.628 -12.895 1.00 91.94 71 THR A O 1
ATOM 549 N N . ASP A 1 72 ? 8.021 -5.665 -14.196 1.00 89.44 72 ASP A N 1
ATOM 550 C CA . ASP A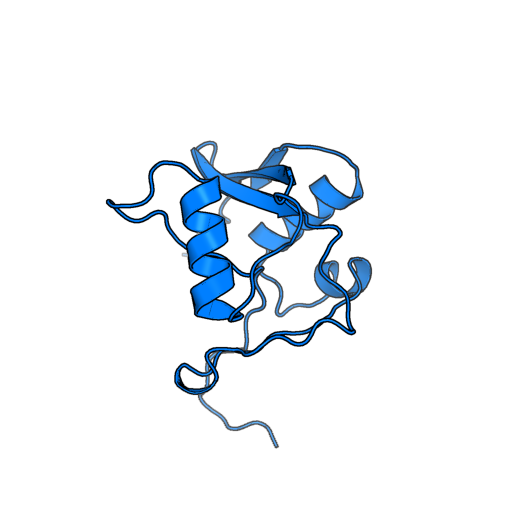 1 72 ? 9.115 -6.547 -13.804 1.00 89.44 72 ASP A CA 1
ATOM 551 C C . ASP A 1 72 ? 9.738 -6.053 -12.493 1.00 89.44 72 ASP A C 1
ATOM 553 O O . ASP A 1 72 ? 10.486 -5.074 -12.475 1.00 89.44 72 ASP A O 1
ATOM 557 N N . PHE A 1 73 ? 9.368 -6.691 -11.382 1.00 93.31 73 PHE A N 1
ATOM 558 C CA . PHE A 1 73 ? 9.933 -6.413 -10.064 1.00 93.31 73 PHE A CA 1
ATOM 559 C C . PHE A 1 73 ? 11.026 -7.419 -9.725 1.00 93.31 73 PHE A C 1
ATOM 561 O O . PHE A 1 73 ? 10.850 -8.628 -9.881 1.00 93.31 73 PHE A O 1
ATOM 568 N N . THR A 1 74 ? 12.136 -6.926 -9.176 1.00 93.06 74 THR A N 1
ATOM 569 C CA . THR A 1 74 ? 13.168 -7.782 -8.584 1.00 93.06 74 THR A CA 1
ATOM 570 C C . THR A 1 74 ? 13.045 -7.719 -7.070 1.00 93.06 74 THR A C 1
ATOM 572 O O . THR A 1 74 ? 13.436 -6.736 -6.451 1.00 93.06 74 THR A O 1
ATOM 575 N N . TYR A 1 75 ? 12.487 -8.772 -6.479 1.00 91.75 75 TYR A N 1
ATOM 576 C CA . TYR A 1 75 ? 12.294 -8.856 -5.033 1.00 91.75 75 TYR A CA 1
ATOM 577 C C . TYR A 1 75 ? 13.601 -9.166 -4.290 1.00 91.75 75 TYR A C 1
ATOM 579 O O . TYR A 1 75 ? 14.468 -9.859 -4.827 1.00 91.75 75 TYR A O 1
ATOM 587 N N . GLU A 1 76 ? 13.702 -8.771 -3.015 1.00 87.25 76 GLU A N 1
ATOM 588 C CA . GLU A 1 76 ? 14.750 -9.235 -2.085 1.00 87.25 76 GLU A CA 1
ATOM 589 C C . GLU A 1 76 ? 14.593 -10.735 -1.731 1.00 87.25 76 GLU A C 1
ATOM 591 O O . GLU A 1 76 ? 14.366 -11.121 -0.576 1.00 87.25 76 GLU A O 1
ATOM 596 N N . SER A 1 77 ? 14.714 -11.618 -2.723 1.00 77.12 77 SER A N 1
ATOM 597 C CA . SER A 1 77 ? 14.531 -13.065 -2.566 1.00 77.12 77 SER A CA 1
ATOM 598 C C . SER A 1 77 ? 15.517 -13.683 -1.574 1.00 77.12 77 SER A C 1
ATOM 600 O O . SER A 1 77 ? 15.168 -14.638 -0.880 1.00 77.12 77 SER A O 1
ATOM 602 N N . ASP A 1 78 ? 16.711 -13.101 -1.439 1.00 80.88 78 ASP A N 1
ATOM 603 C CA . ASP A 1 78 ? 17.738 -13.532 -0.480 1.00 80.88 78 ASP A CA 1
ATOM 604 C C . ASP A 1 78 ? 17.310 -13.305 0.980 1.00 80.88 78 ASP A C 1
ATOM 606 O O . ASP A 1 78 ? 17.769 -14.000 1.887 1.00 80.88 78 ASP A O 1
ATOM 610 N N . ARG A 1 79 ? 16.367 -12.382 1.212 1.00 78.62 79 ARG A N 1
ATOM 611 C CA . ARG A 1 79 ? 15.705 -12.161 2.510 1.00 78.62 79 ARG A CA 1
ATOM 612 C C . ARG A 1 79 ? 14.391 -12.940 2.636 1.00 78.62 79 ARG A C 1
ATOM 614 O O . ARG A 1 79 ? 13.665 -12.764 3.612 1.00 78.62 79 ARG A O 1
ATOM 621 N N . GLY A 1 80 ? 14.074 -13.796 1.661 1.00 81.69 80 GLY A N 1
ATOM 622 C CA . GLY A 1 80 ? 12.846 -14.591 1.605 1.00 81.69 80 GLY A CA 1
ATOM 623 C C . GLY A 1 80 ? 11.590 -13.796 1.237 1.00 81.69 80 GLY A C 1
ATOM 624 O O . GLY A 1 80 ? 10.478 -14.306 1.401 1.00 81.69 80 GLY A O 1
ATOM 625 N N . ARG A 1 81 ? 11.742 -12.556 0.758 1.00 83.06 81 ARG A N 1
ATOM 626 C CA . ARG A 1 81 ? 10.627 -11.682 0.376 1.00 83.06 81 ARG A CA 1
ATOM 627 C C . ARG A 1 81 ? 10.166 -11.990 -1.048 1.00 83.06 81 ARG A C 1
ATOM 629 O O . ARG A 1 81 ? 10.972 -12.288 -1.925 1.00 83.06 81 ARG A O 1
ATOM 636 N N . HIS A 1 82 ? 8.857 -11.946 -1.258 1.00 87.75 82 HIS A N 1
ATOM 637 C CA . HIS A 1 82 ? 8.208 -12.163 -2.548 1.00 87.75 82 HIS A CA 1
ATOM 638 C C . HIS A 1 82 ? 6.950 -11.301 -2.637 1.00 87.75 82 HIS A C 1
ATOM 640 O O . HIS A 1 82 ? 6.384 -10.925 -1.610 1.00 87.75 82 HIS A O 1
ATOM 646 N N . GLY A 1 83 ? 6.517 -11.002 -3.861 1.00 89.94 83 GLY A N 1
ATOM 647 C CA . GLY A 1 83 ? 5.262 -10.310 -4.131 1.00 89.94 83 GLY A CA 1
ATOM 648 C C . GLY A 1 83 ? 4.214 -11.216 -4.752 1.00 89.94 83 GLY A C 1
ATOM 649 O O . GLY A 1 83 ? 4.532 -12.180 -5.446 1.00 89.94 83 GLY A O 1
ATOM 650 N N . GLU A 1 84 ? 2.955 -10.869 -4.519 1.00 91.56 84 GLU A N 1
ATOM 651 C CA . GLU A 1 84 ? 1.802 -11.491 -5.156 1.00 91.56 84 GLU A CA 1
ATOM 652 C C . GLU A 1 84 ? 0.915 -10.378 -5.718 1.00 91.56 84 GLU A C 1
ATOM 654 O O . GLU A 1 84 ? 0.502 -9.470 -4.995 1.00 91.56 84 GLU A O 1
ATOM 659 N N . TRP A 1 85 ? 0.631 -10.438 -7.018 1.00 93.19 85 TRP A N 1
ATOM 660 C CA . TRP A 1 85 ? -0.411 -9.613 -7.617 1.00 93.19 85 TRP A CA 1
ATOM 661 C C . TRP A 1 85 ? -1.765 -10.211 -7.266 1.00 93.19 85 TRP A C 1
ATOM 663 O O . TRP A 1 85 ? -2.034 -11.366 -7.590 1.00 93.19 85 TRP A O 1
ATOM 673 N N . MET A 1 86 ? -2.620 -9.421 -6.623 1.00 94.19 86 MET A N 1
ATOM 674 C CA . MET A 1 86 ? -3.899 -9.900 -6.119 1.00 94.19 86 MET A CA 1
ATOM 675 C C . MET A 1 86 ? -5.026 -8.953 -6.502 1.00 94.19 86 MET A C 1
ATOM 677 O O . MET A 1 86 ? -4.874 -7.730 -6.456 1.00 94.19 86 MET A O 1
ATOM 681 N N . HIS A 1 87 ? -6.181 -9.516 -6.852 1.00 95.38 87 HIS A N 1
ATOM 682 C CA . HIS A 1 87 ? -7.395 -8.719 -6.938 1.00 95.38 87 HIS A CA 1
ATOM 683 C C . HIS A 1 87 ? -7.784 -8.227 -5.543 1.00 95.38 87 HIS A C 1
ATOM 685 O O . HIS A 1 87 ? -7.748 -8.977 -4.569 1.00 95.38 87 HIS A O 1
ATOM 691 N N . LEU A 1 88 ? -8.201 -6.964 -5.454 1.00 94.75 88 LEU A N 1
ATOM 692 C CA . LEU A 1 88 ? -8.553 -6.315 -4.190 1.00 94.75 88 LEU A CA 1
ATOM 693 C C . LEU A 1 88 ? -9.570 -7.123 -3.367 1.00 94.75 88 LEU A C 1
ATOM 695 O O . LEU A 1 88 ? -9.403 -7.294 -2.163 1.00 94.75 88 LEU A O 1
ATOM 699 N N . ASP A 1 89 ? -10.594 -7.670 -4.023 1.00 97.25 89 ASP A N 1
ATOM 700 C CA . ASP A 1 89 ? -11.628 -8.476 -3.363 1.00 97.25 89 ASP A CA 1
ATOM 701 C C . ASP A 1 89 ? -11.111 -9.798 -2.793 1.00 97.25 89 ASP A C 1
ATOM 703 O O . ASP A 1 89 ? -11.676 -10.301 -1.819 1.00 97.25 89 ASP A O 1
ATOM 707 N N . ASP A 1 90 ? -10.055 -10.353 -3.383 1.00 97.00 90 ASP A N 1
ATOM 708 C CA . ASP A 1 90 ? -9.416 -11.569 -2.893 1.00 97.00 90 ASP A CA 1
ATOM 709 C C . ASP A 1 90 ? -8.510 -11.235 -1.706 1.00 97.00 90 ASP A C 1
ATOM 711 O O . ASP A 1 90 ? -8.588 -11.905 -0.678 1.00 97.00 90 ASP A O 1
ATOM 715 N N . ALA A 1 91 ? -7.764 -10.125 -1.770 1.00 95.62 91 ALA A N 1
ATOM 716 C CA . ALA A 1 91 ? -6.914 -9.653 -0.672 1.00 95.62 91 ALA A CA 1
ATOM 717 C C . ALA A 1 91 ? -7.699 -9.382 0.617 1.00 95.62 91 ALA A C 1
ATOM 719 O O . ALA A 1 91 ? -7.228 -9.699 1.713 1.00 95.62 91 ALA A O 1
ATOM 720 N N . LEU A 1 92 ? -8.917 -8.849 0.491 1.00 96.56 92 LEU A N 1
ATOM 721 C CA . LEU A 1 92 ? -9.826 -8.618 1.615 1.00 96.56 92 LEU A CA 1
ATOM 722 C C . LEU A 1 92 ? -10.305 -9.925 2.269 1.00 96.56 92 LEU A C 1
ATOM 724 O O . LEU A 1 92 ? -10.493 -9.990 3.487 1.00 96.56 92 LEU A O 1
ATOM 728 N N . LYS A 1 93 ? -10.463 -10.994 1.484 1.00 96.75 93 LYS A N 1
ATOM 729 C CA . LYS A 1 93 ? -10.923 -12.305 1.968 1.00 96.75 93 LYS A CA 1
ATOM 730 C C . LYS A 1 93 ? -9.778 -13.202 2.434 1.00 96.75 93 LYS A C 1
ATOM 732 O O . LYS A 1 93 ? -10.011 -14.074 3.264 1.00 96.75 93 LYS A O 1
ATOM 737 N N . ASP A 1 94 ? -8.559 -12.978 1.954 1.00 94.94 94 ASP A N 1
ATOM 738 C CA . ASP A 1 94 ? -7.397 -13.813 2.255 1.00 94.94 94 ASP A CA 1
ATOM 739 C C . ASP A 1 94 ? -6.997 -13.721 3.740 1.00 94.94 94 ASP A C 1
ATOM 741 O O . ASP A 1 94 ? -6.788 -12.639 4.289 1.00 94.94 94 ASP A O 1
ATOM 745 N N . GLU A 1 95 ? -6.900 -14.860 4.423 1.00 94.25 95 GLU A N 1
ATOM 746 C CA . GLU A 1 95 ? -6.525 -14.951 5.844 1.00 94.25 95 GLU A CA 1
ATOM 747 C C . GLU A 1 95 ? -5.043 -14.623 6.110 1.00 94.25 95 GLU A C 1
ATOM 749 O O . GLU A 1 95 ? -4.638 -14.380 7.254 1.00 94.25 95 GLU A O 1
ATOM 754 N N . ARG A 1 96 ? -4.211 -14.611 5.062 1.00 94.38 96 ARG A N 1
ATOM 755 C CA . ARG A 1 96 ? -2.805 -14.198 5.118 1.00 94.38 96 ARG A CA 1
ATOM 756 C C . ARG A 1 96 ? -2.677 -12.681 5.221 1.00 94.38 96 ARG A C 1
ATOM 758 O O . ARG A 1 96 ? -1.728 -12.218 5.856 1.00 94.38 96 ARG A O 1
ATOM 765 N N . THR A 1 97 ? -3.603 -11.915 4.639 1.00 94.19 97 THR A N 1
ATOM 766 C CA . THR A 1 97 ? -3.609 -10.444 4.708 1.00 94.19 97 THR A CA 1
ATOM 767 C C . THR A 1 97 ? -3.884 -9.991 6.135 1.00 94.19 97 THR A C 1
ATOM 769 O O . THR A 1 97 ? -4.861 -10.415 6.756 1.00 94.19 97 THR A O 1
ATOM 772 N N . SER A 1 98 ? -3.031 -9.123 6.680 1.00 90.62 98 SER A N 1
ATOM 773 C CA . SER A 1 98 ? -3.217 -8.650 8.051 1.00 90.62 98 SER A CA 1
ATOM 774 C C . SER A 1 98 ? -4.492 -7.807 8.204 1.00 90.62 98 SER A C 1
ATOM 776 O O . SER A 1 98 ? -4.885 -7.073 7.300 1.00 90.62 98 SER A O 1
ATOM 778 N N . ASN A 1 99 ? -5.134 -7.870 9.376 1.00 93.12 99 ASN A N 1
ATOM 779 C CA . ASN A 1 99 ? -6.404 -7.167 9.609 1.00 93.12 99 ASN A CA 1
ATOM 780 C C . ASN A 1 99 ? -6.290 -5.642 9.448 1.00 93.12 99 ASN A C 1
ATOM 782 O O . ASN A 1 99 ? -7.199 -5.011 8.919 1.00 93.12 99 ASN A O 1
ATOM 786 N N . TRP A 1 100 ? -5.162 -5.053 9.850 1.00 94.06 100 TRP A N 1
ATOM 787 C CA . TRP A 1 100 ? -4.923 -3.621 9.662 1.00 94.06 100 TRP A CA 1
ATOM 788 C C . TRP A 1 100 ? -4.769 -3.246 8.182 1.00 94.06 100 TRP A C 1
ATOM 790 O O . TRP A 1 100 ? -5.304 -2.225 7.764 1.00 94.06 100 TRP A O 1
ATOM 800 N N . HIS A 1 101 ? -4.143 -4.100 7.360 1.00 95.12 101 HIS A N 1
ATOM 801 C CA . HIS A 1 101 ? -4.119 -3.898 5.907 1.00 95.12 101 HIS A CA 1
ATOM 802 C C . HIS A 1 101 ? -5.511 -4.038 5.295 1.00 95.12 101 HIS A C 1
ATOM 804 O O . HIS A 1 101 ? -5.870 -3.249 4.429 1.00 95.12 101 HIS A O 1
ATOM 810 N N . LYS A 1 102 ? -6.324 -4.997 5.757 1.00 96.50 102 LYS A N 1
ATOM 811 C CA . LYS A 1 102 ? -7.713 -5.119 5.293 1.00 96.50 102 LYS A CA 1
ATOM 812 C C . LYS A 1 102 ? -8.512 -3.842 5.559 1.00 96.50 102 LYS A C 1
ATOM 814 O O . LYS A 1 102 ? -9.15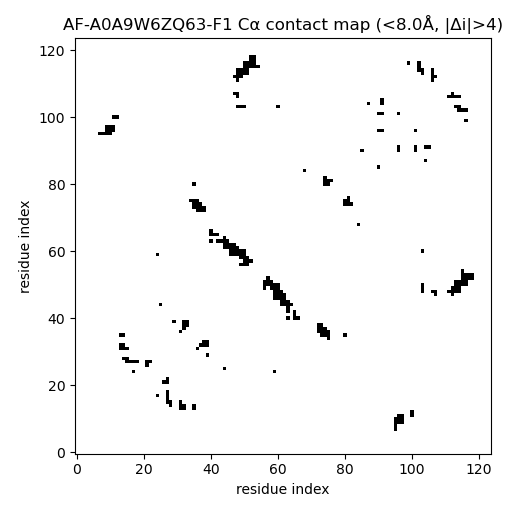3 -3.365 4.634 1.00 96.50 102 LYS A O 1
ATOM 819 N N . SER A 1 103 ? -8.392 -3.247 6.752 1.00 97.25 103 SER A N 1
ATOM 820 C CA . SER A 1 103 ? -9.038 -1.960 7.077 1.00 97.25 103 SER A CA 1
ATOM 821 C C . SER A 1 103 ? -8.661 -0.862 6.071 1.00 97.25 103 SER A C 1
ATOM 823 O O . SER A 1 103 ? -9.526 -0.197 5.502 1.00 97.25 103 SER A O 1
ATOM 825 N N . VAL A 1 104 ? -7.370 -0.741 5.750 1.00 98.06 104 VAL A N 1
ATOM 826 C CA . VAL A 1 104 ? -6.882 0.207 4.736 1.00 98.06 104 VAL A CA 1
ATOM 827 C C . VAL A 1 104 ? -7.462 -0.085 3.351 1.00 98.06 104 VAL A C 1
ATOM 829 O O . VAL A 1 104 ? -7.938 0.827 2.677 1.00 98.06 104 VAL A O 1
ATOM 832 N N . LEU A 1 105 ? -7.437 -1.346 2.917 1.00 97.81 105 LEU A N 1
ATOM 833 C CA . LEU A 1 105 ? -7.928 -1.759 1.602 1.00 97.81 105 LEU A CA 1
ATOM 834 C C . LEU A 1 105 ? -9.443 -1.536 1.450 1.00 97.81 105 LEU A C 1
ATOM 836 O O . LEU A 1 105 ? -9.890 -1.159 0.368 1.00 97.81 105 LEU A O 1
ATOM 840 N N . GLU A 1 106 ? -10.234 -1.724 2.510 1.00 97.94 106 GLU A N 1
ATOM 841 C CA . GLU A 1 106 ? -11.678 -1.438 2.523 1.00 97.94 106 GLU A CA 1
ATOM 842 C C . GLU A 1 106 ? -11.966 0.059 2.379 1.00 97.94 106 GLU A C 1
ATOM 844 O O . GLU A 1 106 ? -12.801 0.465 1.563 1.00 97.94 106 GLU A O 1
ATOM 849 N N . VAL A 1 107 ? -11.243 0.892 3.130 1.00 98.31 107 VAL A N 1
ATOM 850 C CA . VAL A 1 107 ? -11.348 2.352 3.032 1.00 98.31 107 VAL A CA 1
ATOM 851 C C . VAL A 1 107 ? -10.949 2.824 1.640 1.00 98.31 107 VAL A C 1
ATOM 853 O O . VAL A 1 107 ? -11.718 3.539 0.998 1.00 98.31 107 VAL A O 1
ATOM 856 N N . TRP A 1 108 ? -9.818 2.343 1.122 1.00 97.88 108 TRP A N 1
ATOM 857 C CA . TRP A 1 108 ? -9.365 2.684 -0.223 1.00 97.88 108 TRP A CA 1
ATOM 858 C C . TRP A 1 108 ? -10.394 2.285 -1.288 1.00 97.88 108 TRP A C 1
ATOM 860 O O . TRP A 1 108 ? -10.744 3.094 -2.147 1.00 97.88 108 TRP A O 1
ATOM 870 N N . LYS A 1 109 ? -10.959 1.072 -1.190 1.00 97.44 109 LYS A N 1
ATOM 871 C CA . LYS A 1 109 ? -12.017 0.587 -2.090 1.00 97.44 109 LYS A CA 1
ATOM 872 C C . LYS A 1 109 ? -13.253 1.488 -2.088 1.00 97.44 109 LYS A C 1
ATOM 874 O O . LYS A 1 109 ? -13.896 1.647 -3.124 1.00 97.44 109 LYS A O 1
ATOM 879 N N . SER A 1 110 ? -13.613 2.034 -0.929 1.00 97.44 110 SER A N 1
ATOM 880 C CA . SER A 1 110 ? -14.775 2.917 -0.779 1.00 97.44 110 SER A CA 1
ATOM 881 C C . SER A 1 110 ? -14.490 4.386 -1.124 1.00 97.44 110 SER A C 1
ATOM 883 O O . SER A 1 110 ? -15.424 5.186 -1.157 1.00 97.44 110 SER A O 1
ATOM 885 N N . GLY A 1 111 ? -13.234 4.735 -1.433 1.00 97.31 111 GLY A N 1
ATOM 886 C CA . GLY A 1 111 ? -12.809 6.099 -1.755 1.00 97.31 111 GLY A CA 1
ATOM 887 C C . GLY A 1 111 ? -12.587 6.996 -0.535 1.00 97.31 111 GLY A C 1
ATOM 888 O O . GLY A 1 111 ? -12.528 8.213 -0.692 1.00 97.31 111 GLY A O 1
ATOM 889 N N . GLY A 1 112 ? -12.494 6.419 0.666 1.00 97.81 1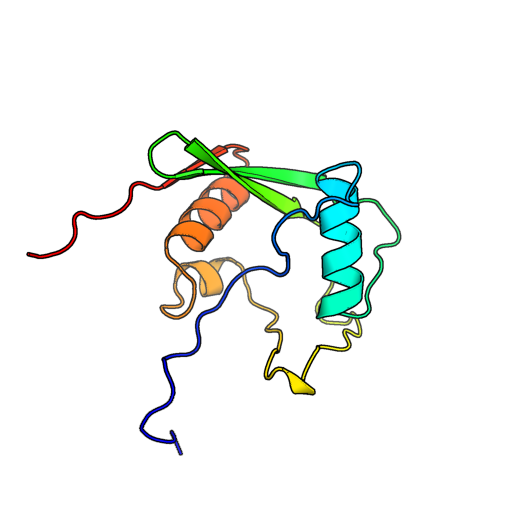12 GLY A N 1
ATOM 890 C CA . GLY A 1 112 ? -12.074 7.145 1.862 1.00 97.81 112 GLY A CA 1
ATOM 891 C C . GLY A 1 112 ? -10.555 7.327 1.919 1.00 97.81 112 GLY A C 1
ATOM 892 O O . GLY A 1 112 ? -9.810 6.658 1.205 1.00 97.81 112 GLY A O 1
ATOM 893 N N . ASP A 1 113 ? -10.104 8.213 2.802 1.00 98.06 113 ASP A N 1
ATOM 894 C CA . ASP A 1 113 ? -8.696 8.593 2.982 1.00 98.06 113 ASP A CA 1
ATOM 895 C C . ASP A 1 113 ? -8.161 8.312 4.398 1.00 98.06 113 ASP A C 1
ATOM 897 O O . ASP A 1 113 ? -6.982 8.528 4.678 1.00 98.06 113 ASP A O 1
ATOM 901 N N . ARG A 1 114 ? -9.004 7.786 5.292 1.00 98.31 114 ARG A N 1
ATOM 902 C CA . ARG A 1 114 ? -8.661 7.472 6.681 1.00 98.31 114 ARG A CA 1
ATOM 903 C C . ARG A 1 114 ? -9.191 6.102 7.081 1.00 98.31 114 ARG A C 1
ATOM 905 O O . ARG A 1 114 ? -10.393 5.857 7.014 1.00 98.31 114 ARG A O 1
ATOM 912 N N . ALA A 1 115 ? -8.292 5.245 7.550 1.00 98.31 115 ALA A N 1
ATOM 913 C CA . ALA A 1 115 ? -8.604 3.956 8.145 1.00 98.31 115 ALA A CA 1
ATOM 914 C C . ALA A 1 115 ? -8.284 3.974 9.638 1.00 98.31 115 ALA A C 1
ATOM 916 O O . ALA A 1 115 ? -7.181 4.332 10.040 1.00 98.31 115 ALA A O 1
ATOM 917 N N . ASP A 1 116 ? -9.241 3.545 10.453 1.00 97.88 116 ASP A N 1
ATOM 918 C CA . ASP A 1 116 ? -9.060 3.353 11.886 1.00 97.88 116 ASP A CA 1
ATOM 919 C C . ASP A 1 116 ? -9.067 1.843 12.178 1.00 97.88 116 ASP A C 1
ATOM 921 O O . ASP A 1 116 ? -9.940 1.095 11.727 1.00 97.88 116 ASP A O 1
ATOM 925 N N . TYR A 1 117 ? -8.068 1.377 12.918 1.00 96.50 117 TYR A N 1
ATOM 926 C CA . TYR A 1 117 ? -7.954 0.004 13.391 1.00 96.50 117 TYR A CA 1
ATOM 927 C C . TYR A 1 117 ? -7.832 0.007 14.914 1.00 96.50 117 TYR A C 1
ATOM 929 O O . TYR A 1 117 ? -7.043 0.753 15.486 1.00 96.50 117 TYR A O 1
ATOM 937 N N . VAL A 1 118 ? -8.621 -0.835 15.576 1.00 95.56 118 VAL A N 1
ATOM 938 C CA . VAL A 1 118 ? -8.571 -1.000 17.031 1.00 95.56 118 VAL A CA 1
ATOM 939 C C . VAL A 1 118 ? -7.899 -2.325 17.331 1.00 95.56 118 VAL A C 1
ATOM 941 O O . VAL A 1 118 ? -8.327 -3.363 16.815 1.00 95.56 118 VAL A O 1
ATOM 944 N N . THR A 1 119 ? -6.858 -2.302 18.159 1.00 91.62 119 THR A N 1
ATOM 945 C CA . THR A 1 119 ? -6.172 -3.528 18.563 1.00 91.62 119 THR A CA 1
ATOM 946 C C . THR A 1 119 ? -7.126 -4.374 19.412 1.00 91.62 119 THR A C 1
ATOM 948 O O . THR A 1 119 ? -7.622 -3.894 20.435 1.00 91.62 119 THR A O 1
ATOM 951 N N . PRO A 1 120 ? -7.431 -5.629 19.020 1.00 87.25 120 PRO A N 1
ATOM 952 C CA . PRO A 1 120 ? -8.254 -6.497 19.848 1.00 87.25 120 PRO A CA 1
ATOM 953 C C . PRO A 1 120 ? -7.584 -6.710 21.211 1.00 87.25 120 PRO A C 1
ATOM 955 O O . PRO A 1 120 ? -6.363 -6.874 21.251 1.00 87.25 120 PRO A O 1
ATOM 958 N N . PRO A 1 121 ? -8.345 -6.739 22.319 1.00 82.56 121 PRO A N 1
ATOM 959 C CA . PRO A 1 121 ? -7.775 -7.050 23.623 1.00 82.56 121 PRO A CA 1
ATOM 960 C C . PRO A 1 121 ? -7.080 -8.416 23.569 1.00 82.56 121 PRO A C 1
ATOM 962 O O . PRO A 1 121 ? -7.625 -9.369 23.005 1.00 82.56 121 PRO A O 1
ATOM 965 N N . GLU A 1 122 ? -5.871 -8.512 24.128 1.00 76.81 122 GLU A N 1
ATOM 966 C CA . GLU A 1 122 ? -5.186 -9.798 24.261 1.00 76.81 122 GLU A CA 1
ATOM 967 C C . GLU A 1 122 ? -6.082 -10.740 25.073 1.00 76.81 122 GLU A C 1
ATOM 969 O O . GLU A 1 122 ? -6.564 -10.380 26.149 1.00 76.81 122 GLU A O 1
ATOM 974 N N . ASN A 1 123 ? -6.343 -11.939 24.549 1.00 52.50 123 ASN A N 1
ATOM 975 C CA . ASN A 1 123 ? -7.044 -12.972 25.304 1.00 52.50 123 ASN A CA 1
ATOM 976 C C . ASN A 1 123 ? -6.132 -13.398 26.469 1.00 52.50 123 ASN A C 1
ATOM 978 O O . ASN A 1 123 ? -5.238 -14.219 26.267 1.00 52.50 123 ASN A O 1
ATOM 982 N N . THR A 1 124 ? -6.326 -12.803 27.649 1.00 43.44 124 THR A N 1
ATOM 983 C CA . THR A 1 124 ? -5.715 -13.236 28.918 1.00 43.44 124 THR A CA 1
ATOM 984 C C . THR A 1 124 ? -6.234 -14.595 29.354 1.00 43.44 124 THR A C 1
ATOM 986 O O . THR A 1 124 ? -7.467 -14.792 29.238 1.00 43.44 124 THR A O 1
#

Foldseek 3Di:
DDDPDDDDQADDDFFDDDDPPQPDLQSRRQVRCCQAFVDHAPDRWAFQAFEDEPNHGDDTDTHDPRDDPPDRTDGPVVVVDDDDDDDLVVLLVDPRYDPSRNQRSVCSVVRHHYGYHYDPPPPD

Nearest PDB structures (foldseek):
  3grn-assembly1_A  TM=7.300E-01  e=2.965E-02  Methanosarcina mazei
  5zrl-assembly2_B  TM=6.484E-01  e=1.197E-01  Mycolicibacterium smegmatis MC2 155
  2fkb-assembly2_B  TM=7.082E-01  e=2.176E-01  Escherichia coli K-12
  6glp-assembly1_A  TM=7.205E-01  e=2.656E-01  Homo sapiens
  9dt6-assembly3_E  TM=6.199E-01  e=2.226E+00  Klebsiella pneumoniae

Mean predicted aligned error: 5.18 Å

Solvent-accessible surface area (backbone atoms only — not c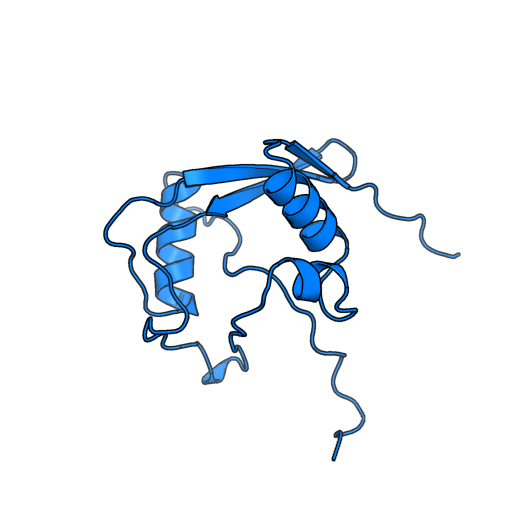omparable to full-atom values): 7848 Å² total; per-residue (Å²): 133,86,74,88,87,67,78,80,74,68,46,76,79,90,64,77,78,78,50,95,84,42,88,44,74,67,51,28,44,52,49,32,36,34,64,49,23,64,39,78,70,93,59,83,60,43,82,45,31,38,34,24,48,74,87,39,84,76,48,78,40,66,46,59,88,79,65,53,94,84,56,86,64,50,50,40,52,93,80,72,45,80,86,78,90,70,58,69,76,52,50,63,68,39,86,39,37,40,69,66,56,36,42,42,52,53,27,49,74,73,71,40,51,65,23,76,38,73,78,76,78,78,89,124

InterPro domains:
  IPR000086 NUDIX hydrolase domain [PF00293] (14-105)
  IPR015797 NUDIX hydrolase-like domain superfamily [SSF55811] (3-107)